Protein AF-A0A4Y7PMG8-F1 (afdb_monomer_lite)

InterPro domains:
  IPR006671 Cyclin, N-terminal [PF00134] (18-103)
  IPR013922 Cyclin PHO80-like [PTHR15615] (17-110)
  IPR036915 Cyclin-like superfamily [SSF4795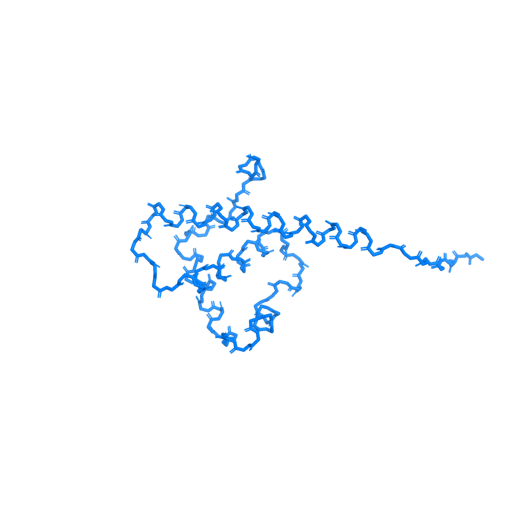4] (17-102)

Sequence (110 aa):
MPYPPTCSGPFFPYALHQTRLHTMSHLLAVALLKRLKTRFPDALSSGHRLFLSVFVIASKVLYPCDDRYSNENWALVGQGMFALMEINQMEREMCAYLEWLLNVPSEDLE

Organism: NCBI:txid50990

pLDDT: mean 72.46, std 13.28, range [32.44, 90.0]

Secondary structure (DSSP, 8-state):
----------HHHHHHHHHHHHHHHHHHHHHHHHHHHHH-TT--S-HHHHHHHHHHHHHHHH-TT-GGGSHHHHHHHTTTSS-HHHHHHHHHHHHHHTTT-----GGGG-

Foldseek 3Di:
DDDDDDDDDDPPVVVVVVVVLVLQLVLLLVVLVVVLCVQCVPPVPDPVLSSLLSSLLSNCQVCVPDCCSPLVVSCVVCVNVDDSVSSVVSNVVSCVSSVVVSDDDVVNSD

Radius of gyration: 16.92 Å; chains: 1; bounding box: 38×54×38 Å

Structure (mmCIF, N/CA/C/O backbone):
data_AF-A0A4Y7PMG8-F1
#
_entry.id   AF-A0A4Y7PMG8-F1
#
loop_
_atom_site.group_PDB
_atom_site.id
_atom_site.type_symbol
_atom_site.label_atom_id
_atom_site.label_alt_id
_atom_site.label_comp_id
_atom_site.label_asym_id
_atom_site.label_entity_id
_atom_site.label_seq_id
_atom_site.pdbx_PDB_ins_code
_atom_site.Cartn_x
_atom_site.Cartn_y
_atom_site.Cartn_z
_atom_site.occupancy
_atom_site.B_iso_or_equiv
_atom_site.auth_seq_id
_atom_site.auth_comp_id
_atom_site.auth_asym_id
_atom_site.auth_atom_id
_atom_site.pdbx_PDB_model_num
ATOM 1 N N . MET A 1 1 ? 16.703 38.380 -24.752 1.00 37.34 1 MET A N 1
ATOM 2 C CA . MET A 1 1 ? 15.648 38.142 -23.743 1.00 37.34 1 MET A CA 1
ATOM 3 C C . MET A 1 1 ? 15.646 36.657 -23.408 1.00 37.34 1 MET A C 1
ATOM 5 O O . MET A 1 1 ? 15.818 35.877 -24.337 1.00 37.34 1 MET A O 1
ATOM 9 N N . PRO A 1 2 ? 15.622 36.284 -22.121 1.00 54.31 2 PRO A N 1
ATOM 10 C CA . PRO A 1 2 ? 16.555 35.286 -21.604 1.00 54.31 2 PRO A CA 1
ATOM 11 C C . PRO A 1 2 ? 15.861 34.079 -20.969 1.00 54.31 2 PRO A C 1
ATOM 13 O O . PRO A 1 2 ? 14.938 34.268 -20.194 1.00 54.31 2 PRO A O 1
ATOM 16 N N . TYR A 1 3 ? 16.406 32.881 -21.182 1.00 32.44 3 TYR A N 1
ATOM 17 C CA . TYR A 1 3 ? 16.438 31.841 -20.149 1.00 32.44 3 TYR A CA 1
ATOM 18 C C . TYR A 1 3 ? 17.708 30.994 -20.325 1.00 32.44 3 TYR A C 1
ATOM 20 O O . TYR A 1 3 ? 17.748 30.118 -21.185 1.00 32.44 3 TYR A O 1
ATOM 28 N N . PRO A 1 4 ? 18.762 31.221 -19.530 1.00 69.62 4 PRO A N 1
ATOM 29 C CA . PRO A 1 4 ? 19.494 30.134 -18.899 1.00 69.62 4 PRO A CA 1
ATOM 30 C C . PRO A 1 4 ? 18.785 29.806 -17.560 1.00 69.62 4 PRO A C 1
ATOM 32 O O . PRO A 1 4 ? 18.115 30.676 -16.998 1.00 69.62 4 PRO A O 1
ATOM 35 N N . PRO A 1 5 ? 18.891 28.577 -17.026 1.00 53.09 5 PRO A N 1
ATOM 36 C CA . PRO A 1 5 ? 20.062 28.328 -16.197 1.00 53.09 5 PRO A CA 1
ATOM 37 C C . PRO A 1 5 ? 20.633 26.909 -16.310 1.00 53.09 5 PRO A C 1
ATOM 39 O O . PRO A 1 5 ? 19.964 25.892 -16.144 1.00 53.09 5 PRO A O 1
ATOM 42 N N . THR A 1 6 ? 21.949 26.882 -16.474 1.00 68.75 6 THR A N 1
ATOM 43 C CA . THR A 1 6 ? 22.847 25.974 -15.763 1.00 68.75 6 THR A CA 1
ATOM 44 C C . THR A 1 6 ? 22.456 25.889 -14.282 1.00 68.75 6 THR A C 1
ATOM 46 O O . THR A 1 6 ? 22.574 26.883 -13.570 1.00 68.75 6 THR A O 1
ATOM 49 N N . CYS A 1 7 ? 22.034 24.719 -13.805 1.00 48.78 7 CYS A N 1
ATOM 50 C CA . CYS A 1 7 ? 21.914 24.442 -12.373 1.00 48.78 7 CYS A CA 1
ATOM 51 C C . CYS A 1 7 ? 22.556 23.089 -12.061 1.00 48.78 7 CYS A C 1
ATOM 53 O O . CYS A 1 7 ? 21.936 22.030 -12.121 1.00 48.78 7 CYS A O 1
ATOM 55 N N . SER A 1 8 ? 23.843 23.136 -11.741 1.00 53.19 8 SER A N 1
ATOM 56 C CA . SER A 1 8 ? 24.534 22.096 -10.995 1.00 53.19 8 SER A CA 1
ATOM 57 C C . SER A 1 8 ? 23.984 22.045 -9.558 1.00 53.19 8 SER A C 1
ATOM 59 O O . SER A 1 8 ? 24.382 22.849 -8.719 1.00 53.19 8 SER A O 1
ATOM 61 N N . GLY A 1 9 ? 23.089 21.080 -9.298 1.00 50.16 9 GLY A N 1
ATOM 62 C CA . GLY A 1 9 ? 22.649 20.606 -7.973 1.00 50.16 9 GLY A CA 1
ATOM 63 C C . GLY A 1 9 ? 21.271 21.105 -7.489 1.00 50.16 9 GLY A C 1
ATOM 64 O O . GLY A 1 9 ? 20.881 22.209 -7.852 1.00 50.16 9 GLY A O 1
ATOM 65 N N . PRO A 1 10 ? 20.549 20.337 -6.632 1.00 47.94 10 PRO A N 1
ATOM 66 C CA . PRO A 1 10 ? 21.162 19.482 -5.618 1.00 47.94 10 PRO A CA 1
ATOM 67 C C . PRO A 1 10 ? 20.598 18.046 -5.590 1.00 47.94 10 PRO A C 1
ATOM 69 O O . PRO A 1 10 ? 19.402 17.786 -5.673 1.00 47.94 10 PRO A O 1
ATOM 72 N N . PHE A 1 11 ? 21.485 17.084 -5.370 1.00 49.53 11 PHE A N 1
ATOM 73 C CA . PHE A 1 11 ? 21.122 15.717 -4.986 1.00 49.53 11 PHE A CA 1
ATOM 74 C C . PHE A 1 11 ? 20.324 15.700 -3.656 1.00 49.53 11 PHE A C 1
ATOM 76 O O . PHE A 1 11 ? 19.554 14.784 -3.390 1.00 49.53 11 PHE A O 1
ATOM 83 N N . PHE A 1 12 ? 20.451 16.763 -2.847 1.00 50.78 12 PHE A N 1
ATOM 84 C CA . PHE A 1 12 ? 19.870 16.903 -1.510 1.00 50.78 12 PHE A CA 1
ATOM 85 C C . PHE A 1 12 ? 18.337 17.052 -1.437 1.00 50.78 12 PHE A C 1
ATOM 87 O O . PHE A 1 12 ? 17.753 16.283 -0.691 1.00 50.78 12 PHE A O 1
ATOM 94 N N . PRO A 1 13 ? 17.627 17.954 -2.144 1.00 54.03 13 PRO A N 1
ATOM 95 C CA . PRO A 1 13 ? 16.168 18.032 -2.083 1.00 54.03 13 PRO A CA 1
ATOM 96 C C . PRO A 1 13 ? 15.491 16.826 -2.729 1.00 54.03 13 PRO A C 1
ATOM 98 O O . PRO A 1 13 ? 14.440 16.430 -2.246 1.00 54.03 13 PRO A O 1
ATOM 101 N N . TYR A 1 14 ? 16.088 16.198 -3.749 1.00 51.41 14 TYR A N 1
ATOM 102 C CA . TYR A 1 14 ? 15.562 14.941 -4.287 1.00 51.41 14 TYR A CA 1
ATOM 103 C C . TYR A 1 14 ? 15.724 13.802 -3.273 1.00 51.41 14 TYR A C 1
ATOM 105 O O . TYR A 1 14 ? 14.755 13.111 -2.984 1.00 51.41 14 TYR A O 1
ATOM 113 N N . ALA A 1 15 ? 16.901 13.667 -2.650 1.00 45.44 15 ALA A N 1
ATOM 114 C CA . ALA A 1 15 ? 17.127 12.684 -1.593 1.00 45.44 15 ALA A CA 1
ATOM 115 C C . ALA A 1 15 ? 16.285 12.960 -0.334 1.00 45.44 15 ALA A C 1
ATOM 117 O O . ALA A 1 15 ? 15.787 12.022 0.272 1.00 45.44 15 ALA A O 1
ATOM 118 N N . LEU A 1 16 ? 16.079 14.224 0.050 1.00 54.50 16 LEU A N 1
ATOM 119 C CA . LEU A 1 16 ? 15.234 14.621 1.184 1.00 54.50 16 LEU A CA 1
ATOM 120 C C . LEU A 1 16 ? 13.748 14.422 0.891 1.00 54.50 16 LEU A C 1
ATOM 122 O O . LEU A 1 16 ? 13.000 14.000 1.768 1.00 54.50 16 LEU A O 1
ATOM 126 N N . HIS A 1 17 ? 13.314 14.696 -0.338 1.00 55.12 17 HIS A N 1
ATOM 127 C CA . HIS A 1 17 ? 11.975 14.346 -0.786 1.00 55.12 17 HIS A CA 1
ATOM 128 C C . HIS A 1 17 ? 11.817 12.826 -0.741 1.00 55.12 17 HIS A C 1
ATOM 130 O O . HIS A 1 17 ? 10.889 12.349 -0.110 1.00 55.12 17 HIS A O 1
ATOM 136 N N . GLN A 1 18 ? 12.774 12.059 -1.274 1.00 52.41 18 GLN A N 1
ATOM 137 C CA . GLN A 1 18 ? 12.774 10.593 -1.275 1.00 52.41 18 GLN A CA 1
ATOM 138 C C . GLN A 1 18 ? 12.830 9.974 0.131 1.00 52.41 18 GLN A C 1
ATOM 140 O O . GLN A 1 18 ? 12.196 8.947 0.363 1.00 52.41 18 GLN A O 1
ATOM 145 N N . THR A 1 19 ? 13.517 10.591 1.095 1.00 52.12 19 THR A N 1
ATOM 146 C CA . THR A 1 19 ? 13.531 10.116 2.487 1.00 52.12 19 THR A CA 1
ATOM 147 C C . THR A 1 19 ? 12.266 10.499 3.244 1.00 52.12 19 THR A C 1
ATOM 149 O O . THR A 1 19 ? 11.739 9.655 3.960 1.00 52.12 19 THR A O 1
ATOM 152 N N . ARG A 1 20 ? 11.712 11.707 3.055 1.00 58.44 20 ARG A N 1
ATOM 153 C CA . ARG A 1 20 ? 10.402 12.081 3.630 1.00 58.44 20 ARG A CA 1
ATOM 154 C C . ARG A 1 20 ? 9.265 11.249 3.041 1.00 58.44 20 ARG A C 1
ATOM 156 O O . ARG A 1 20 ? 8.405 10.798 3.790 1.00 58.44 20 ARG A O 1
ATOM 163 N N . LEU A 1 21 ? 9.317 10.996 1.734 1.00 59.59 21 LEU A N 1
ATOM 164 C CA . LEU A 1 21 ? 8.480 10.047 0.999 1.00 59.59 21 LEU A CA 1
ATOM 165 C C . LEU A 1 21 ? 8.508 8.672 1.667 1.00 59.59 21 LEU A C 1
ATOM 167 O O . LEU A 1 21 ? 7.462 8.117 1.994 1.00 59.59 21 LEU A O 1
ATOM 171 N N . HIS A 1 22 ? 9.714 8.152 1.909 1.00 65.12 22 HIS A N 1
ATOM 172 C CA . HIS A 1 22 ? 9.911 6.854 2.539 1.00 65.12 22 HIS A CA 1
ATOM 173 C C . HIS A 1 22 ? 9.335 6.857 3.960 1.00 65.12 22 HIS A C 1
ATOM 175 O O . HIS A 1 22 ? 8.499 6.015 4.262 1.00 65.12 22 HIS A O 1
ATOM 181 N N . THR A 1 23 ? 9.688 7.830 4.808 1.00 68.69 23 THR A N 1
ATOM 182 C CA . THR A 1 23 ? 9.203 7.912 6.198 1.00 68.69 23 THR A CA 1
ATOM 183 C C . THR A 1 23 ? 7.678 7.999 6.285 1.00 68.69 23 THR A C 1
ATOM 185 O O . THR A 1 23 ? 7.079 7.253 7.054 1.00 68.69 23 THR A O 1
ATOM 188 N N . MET A 1 24 ? 7.031 8.840 5.472 1.00 70.25 24 MET A N 1
ATOM 189 C CA . MET A 1 24 ? 5.564 8.952 5.450 1.00 70.25 24 MET A CA 1
ATOM 190 C C . MET A 1 24 ? 4.902 7.671 4.930 1.00 70.25 24 MET A C 1
ATOM 192 O O . MET A 1 24 ? 3.910 7.214 5.493 1.00 70.25 24 MET A O 1
ATOM 196 N N . SER A 1 25 ? 5.486 7.046 3.903 1.00 69.62 25 SER A N 1
ATOM 197 C CA . SER A 1 25 ? 5.017 5.761 3.382 1.00 69.62 25 SER A CA 1
ATOM 198 C C . SER A 1 25 ? 5.125 4.647 4.425 1.00 69.62 25 SER A C 1
ATOM 200 O O . SER A 1 25 ? 4.214 3.832 4.534 1.00 69.62 25 SER A O 1
ATOM 202 N N . HIS A 1 26 ? 6.197 4.624 5.228 1.00 78.06 26 HIS A N 1
ATOM 203 C CA . HIS A 1 26 ? 6.366 3.671 6.332 1.00 78.06 26 HIS A CA 1
ATOM 204 C C . HIS A 1 26 ? 5.344 3.894 7.444 1.00 78.06 26 HIS A C 1
ATOM 206 O O . HIS A 1 26 ? 4.739 2.931 7.907 1.00 78.06 26 HIS A O 1
ATOM 212 N N . LEU A 1 27 ? 5.116 5.141 7.859 1.00 78.38 27 LEU A N 1
ATOM 213 C CA . LEU A 1 27 ? 4.149 5.460 8.914 1.00 78.38 27 LEU A CA 1
ATOM 214 C C . LEU A 1 27 ? 2.717 5.109 8.491 1.00 78.38 27 LEU A C 1
ATOM 216 O O . LEU A 1 27 ? 2.003 4.433 9.233 1.00 78.38 27 LEU A O 1
ATOM 220 N N . LEU A 1 28 ? 2.329 5.474 7.265 1.00 80.25 28 LEU A N 1
ATOM 221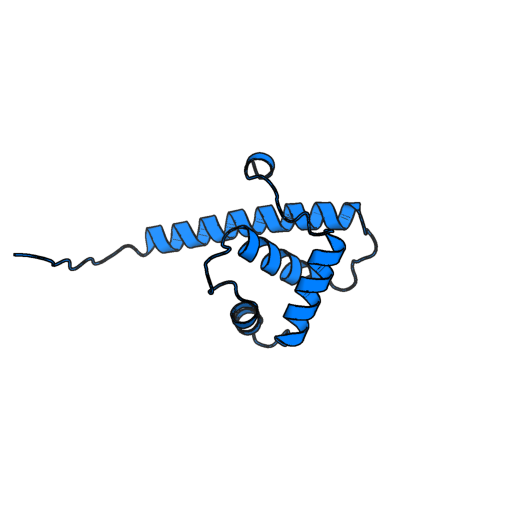 C CA . LEU A 1 28 ? 1.024 5.125 6.708 1.00 80.25 28 LEU A CA 1
ATOM 222 C C . LEU A 1 28 ? 0.868 3.611 6.558 1.00 80.25 28 LEU A C 1
ATOM 224 O O . LEU A 1 28 ? -0.167 3.056 6.925 1.00 80.25 28 LEU A O 1
ATOM 228 N N . ALA A 1 29 ? 1.915 2.924 6.098 1.00 81.81 29 ALA A N 1
ATOM 229 C CA . ALA A 1 29 ? 1.921 1.474 6.023 1.00 81.81 29 ALA A CA 1
ATOM 230 C C . ALA A 1 29 ? 1.705 0.831 7.403 1.00 81.81 29 ALA A C 1
ATOM 232 O O . ALA A 1 29 ? 0.844 -0.032 7.566 1.00 81.81 29 ALA A O 1
ATOM 233 N N . VAL A 1 30 ? 2.426 1.282 8.430 1.00 80.44 30 VAL A N 1
ATOM 234 C CA . VAL A 1 30 ? 2.266 0.775 9.801 1.00 80.44 30 VAL A CA 1
ATOM 235 C C . VAL A 1 30 ? 0.862 1.062 10.346 1.00 80.44 30 VAL A C 1
ATOM 237 O O . VAL A 1 30 ? 0.262 0.180 10.965 1.00 80.44 30 VAL A O 1
ATOM 240 N N . ALA A 1 31 ? 0.299 2.244 10.082 1.00 81.31 31 ALA A N 1
ATOM 241 C CA . ALA A 1 31 ? -1.060 2.600 10.491 1.00 81.31 31 ALA A CA 1
A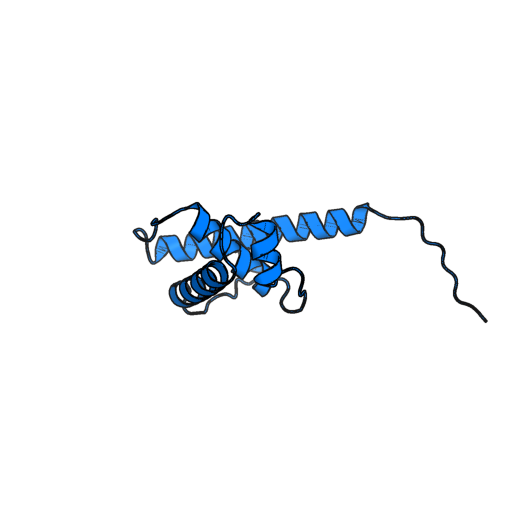TOM 242 C C . ALA A 1 31 ? -2.117 1.688 9.839 1.00 81.31 31 ALA A C 1
ATOM 244 O O . ALA A 1 31 ? -2.985 1.140 10.528 1.00 81.31 31 ALA A O 1
ATOM 245 N N . LEU A 1 32 ? -2.010 1.456 8.527 1.00 78.62 32 LEU A N 1
ATOM 246 C CA . LEU A 1 32 ? -2.885 0.544 7.784 1.00 78.62 32 LEU A CA 1
ATOM 247 C C . LEU A 1 32 ? -2.729 -0.908 8.256 1.00 78.62 32 LEU A C 1
ATOM 249 O O . LEU A 1 32 ? -3.723 -1.610 8.444 1.00 78.62 32 LEU A O 1
ATOM 253 N N . LEU A 1 33 ? -1.500 -1.349 8.533 1.00 78.94 33 LEU A N 1
ATOM 254 C CA . LEU A 1 33 ? -1.224 -2.684 9.063 1.00 78.94 33 LEU A CA 1
ATOM 255 C C . LEU A 1 33 ? -1.824 -2.875 10.465 1.00 78.94 33 LEU A C 1
ATOM 257 O O . LEU A 1 33 ? -2.372 -3.935 10.768 1.00 78.94 33 LEU A O 1
ATOM 261 N N . LYS A 1 34 ? -1.768 -1.848 11.323 1.00 79.31 34 LYS A N 1
ATOM 262 C CA . LYS A 1 34 ? -2.388 -1.866 12.657 1.00 79.31 34 LYS A CA 1
ATOM 263 C C . LYS A 1 34 ? -3.912 -1.980 12.561 1.00 79.31 34 LYS A C 1
ATOM 265 O O . LYS A 1 34 ? -4.505 -2.773 13.296 1.00 79.31 34 LYS A O 1
ATOM 270 N N . ARG A 1 35 ? -4.544 -1.249 11.632 1.00 79.00 35 ARG A N 1
ATOM 271 C CA . ARG A 1 35 ? -5.984 -1.378 11.334 1.00 79.00 35 ARG A CA 1
ATOM 272 C C . ARG A 1 35 ? -6.326 -2.792 10.862 1.00 79.00 35 ARG A C 1
ATOM 274 O O . ARG A 1 35 ? -7.242 -3.402 11.410 1.00 79.00 35 ARG A O 1
ATOM 281 N N . LEU A 1 36 ? -5.539 -3.343 9.936 1.00 77.62 36 LEU A N 1
ATOM 282 C CA . LEU A 1 36 ? -5.722 -4.709 9.443 1.00 77.62 36 LEU A CA 1
ATOM 283 C C . LEU A 1 36 ? -5.624 -5.739 10.576 1.00 77.62 36 LEU A C 1
ATOM 285 O O . LEU A 1 36 ? -6.523 -6.555 10.736 1.00 77.62 36 LEU A O 1
ATOM 289 N N . LYS A 1 37 ? -4.583 -5.661 11.412 1.00 75.81 37 LYS A N 1
ATOM 290 C CA . LYS A 1 37 ? -4.358 -6.598 12.526 1.00 75.81 37 LYS A CA 1
ATOM 291 C C . LYS A 1 37 ? -5.440 -6.522 13.607 1.00 75.81 37 LYS A C 1
ATOM 293 O O . LYS A 1 37 ? -5.691 -7.509 14.289 1.00 75.81 37 LYS A O 1
ATOM 298 N N . THR A 1 38 ? -6.088 -5.366 13.751 1.00 76.31 38 THR A N 1
ATOM 299 C CA . THR A 1 38 ? -7.226 -5.183 14.666 1.00 76.31 38 THR A CA 1
ATOM 300 C C . THR A 1 38 ? -8.491 -5.865 14.135 1.00 76.31 38 THR A C 1
ATOM 302 O O . THR A 1 38 ? -9.306 -6.340 14.919 1.00 76.31 38 THR A O 1
ATOM 305 N N . ARG A 1 39 ? -8.663 -5.924 12.809 1.00 73.12 39 ARG A N 1
ATOM 306 C CA . ARG A 1 39 ? -9.846 -6.499 12.148 1.00 73.12 39 ARG A CA 1
ATOM 307 C C . ARG A 1 39 ? -9.702 -7.987 11.830 1.00 73.12 39 ARG A C 1
ATOM 309 O O . ARG A 1 39 ? -10.657 -8.734 11.997 1.00 73.12 39 ARG A O 1
ATOM 316 N N . PHE A 1 40 ? -8.518 -8.408 11.399 1.00 70.56 40 PHE A N 1
ATOM 317 C CA . PHE A 1 40 ? -8.230 -9.763 10.938 1.00 70.56 40 PHE A CA 1
ATOM 318 C C . PHE A 1 40 ? -6.902 -10.264 11.530 1.00 70.56 40 PHE A C 1
ATOM 320 O O . PHE A 1 40 ? -5.875 -10.255 10.845 1.00 70.56 40 PHE A O 1
ATOM 327 N N . PRO A 1 41 ? -6.889 -10.705 12.802 1.00 64.81 41 PRO A N 1
ATOM 328 C CA . PRO A 1 41 ? -5.675 -11.205 13.453 1.00 64.81 41 PRO A CA 1
ATOM 329 C C . PRO A 1 41 ? -5.101 -12.467 12.782 1.00 64.81 41 PRO A C 1
ATOM 331 O O . PRO A 1 41 ? -3.890 -12.672 12.835 1.00 64.81 41 PRO A O 1
ATOM 334 N N . ASP A 1 42 ? -5.939 -13.256 12.098 1.00 62.31 42 ASP A N 1
ATOM 335 C CA . ASP A 1 42 ? -5.557 -14.509 11.427 1.00 62.31 42 ASP A CA 1
ATOM 336 C C . ASP A 1 42 ? -5.095 -14.341 9.969 1.00 62.31 42 ASP A C 1
ATOM 338 O O . ASP A 1 42 ? -4.595 -15.290 9.368 1.00 62.31 42 ASP A O 1
ATOM 342 N N . ALA A 1 43 ? -5.193 -13.143 9.377 1.00 62.44 43 ALA A N 1
ATOM 343 C CA . ALA A 1 43 ? -4.850 -12.905 7.965 1.00 62.44 43 ALA A CA 1
ATOM 344 C C . ALA A 1 43 ? -3.332 -12.936 7.660 1.00 62.44 43 ALA A C 1
ATOM 346 O O . ALA A 1 43 ? -2.892 -12.475 6.611 1.00 62.44 43 ALA A O 1
ATOM 347 N N . LEU A 1 44 ? -2.516 -13.523 8.539 1.00 64.06 44 LEU A N 1
ATOM 348 C CA . LEU A 1 44 ? -1.048 -13.615 8.503 1.00 64.06 44 LEU A CA 1
ATOM 349 C C . LEU A 1 44 ? -0.481 -14.515 7.380 1.00 64.06 44 LEU A C 1
ATOM 351 O O . LEU A 1 44 ? 0.646 -14.996 7.479 1.00 64.06 44 LEU A O 1
ATOM 355 N N . SER A 1 45 ? -1.225 -14.759 6.299 1.00 60.50 45 SER A N 1
ATOM 356 C CA . SER A 1 45 ? -0.908 -15.815 5.328 1.00 60.50 45 SER A CA 1
ATOM 357 C C . SER A 1 45 ? 0.345 -15.563 4.466 1.00 60.50 45 SER A C 1
ATOM 359 O O . SER A 1 45 ? 0.785 -16.481 3.784 1.00 60.50 45 SER A O 1
ATOM 361 N N . SER A 1 46 ? 0.969 -14.379 4.489 1.00 67.12 46 SER A N 1
ATOM 362 C CA . SER A 1 46 ? 2.425 -14.221 4.275 1.00 67.12 46 SER A CA 1
ATOM 363 C C . SER A 1 46 ? 2.846 -12.773 4.541 1.00 67.12 46 SER A C 1
ATOM 365 O O . SER A 1 46 ? 2.406 -11.846 3.860 1.00 67.12 46 SER A O 1
ATOM 367 N N . GLY A 1 47 ? 3.711 -12.561 5.537 1.00 68.81 47 GLY A N 1
ATOM 368 C CA . GLY A 1 47 ? 4.107 -11.217 5.984 1.00 68.81 47 GLY A CA 1
ATOM 369 C C . GLY A 1 47 ? 4.659 -10.323 4.867 1.00 68.81 47 GLY A C 1
ATOM 370 O O . GLY A 1 47 ? 4.354 -9.137 4.839 1.00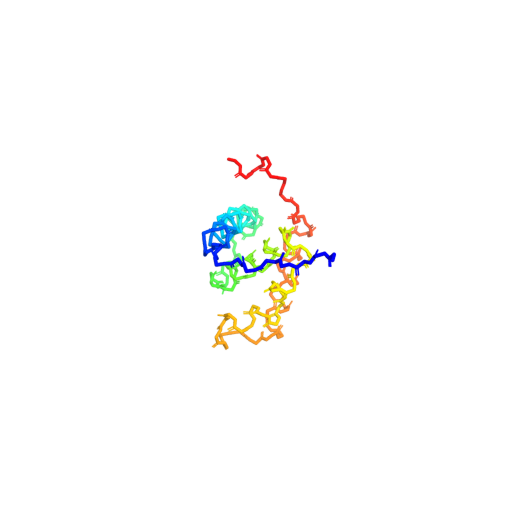 68.81 47 GLY A O 1
ATOM 371 N N . HIS A 1 48 ? 5.393 -10.889 3.903 1.00 75.88 48 HIS A N 1
ATOM 372 C CA . HIS A 1 48 ? 5.948 -10.133 2.776 1.00 75.88 48 HIS A CA 1
ATOM 373 C C . HIS A 1 48 ? 4.889 -9.634 1.792 1.00 75.88 48 HIS A C 1
ATOM 375 O O . HIS A 1 48 ? 4.995 -8.499 1.333 1.00 75.88 48 HIS A O 1
ATOM 381 N N . ARG A 1 49 ? 3.863 -10.445 1.491 1.00 80.94 49 ARG A N 1
ATOM 382 C CA . ARG A 1 49 ? 2.776 -10.019 0.601 1.00 80.94 49 ARG A CA 1
ATOM 383 C C . ARG A 1 49 ? 2.003 -8.889 1.249 1.00 80.94 49 ARG A C 1
ATOM 385 O O . ARG A 1 49 ? 1.895 -7.832 0.655 1.00 80.94 49 ARG A O 1
ATOM 392 N N . LEU A 1 50 ? 1.585 -9.070 2.500 1.00 79.19 50 LEU A N 1
ATOM 393 C CA . LEU A 1 50 ? 0.900 -8.025 3.261 1.00 79.19 50 LEU A CA 1
ATOM 394 C C . LEU A 1 50 ? 1.712 -6.735 3.345 1.00 79.19 50 LEU A C 1
ATOM 396 O O . LEU A 1 50 ? 1.172 -5.658 3.113 1.00 79.19 50 LEU A O 1
ATOM 400 N N . PHE A 1 51 ? 3.005 -6.842 3.653 1.00 79.50 51 PHE A N 1
ATOM 401 C CA . PHE A 1 51 ? 3.876 -5.678 3.745 1.00 79.50 51 PHE A CA 1
ATOM 402 C C . PHE A 1 51 ? 3.950 -4.931 2.412 1.00 79.50 51 PHE A C 1
ATOM 404 O O . PHE A 1 51 ? 3.785 -3.714 2.391 1.00 79.50 51 PHE A O 1
ATOM 411 N N . LEU A 1 52 ? 4.118 -5.655 1.300 1.00 82.25 52 LEU A N 1
ATOM 412 C CA . LEU A 1 52 ? 4.132 -5.062 -0.033 1.00 82.25 52 LEU A CA 1
ATOM 413 C C . LEU A 1 52 ? 2.777 -4.439 -0.394 1.00 82.25 52 LEU A C 1
ATOM 415 O O . LEU A 1 52 ? 2.750 -3.287 -0.814 1.00 82.25 52 LEU A O 1
ATOM 419 N N . SER A 1 53 ? 1.658 -5.143 -0.187 1.00 84.06 53 SER A N 1
ATOM 420 C CA . SER A 1 53 ? 0.309 -4.637 -0.488 1.00 84.06 53 SER A CA 1
ATOM 421 C C . SER A 1 53 ? 0.024 -3.328 0.238 1.00 84.06 53 SER A C 1
ATOM 423 O O . SER A 1 53 ? -0.473 -2.369 -0.346 1.00 84.06 53 SER A O 1
ATOM 425 N N . VAL A 1 54 ? 0.367 -3.278 1.524 1.00 85.06 54 VAL A N 1
ATOM 426 C CA . VAL A 1 54 ? 0.184 -2.097 2.365 1.00 85.06 54 VAL A CA 1
ATOM 427 C C . VAL A 1 54 ? 1.048 -0.933 1.869 1.00 85.06 54 VAL A C 1
ATOM 42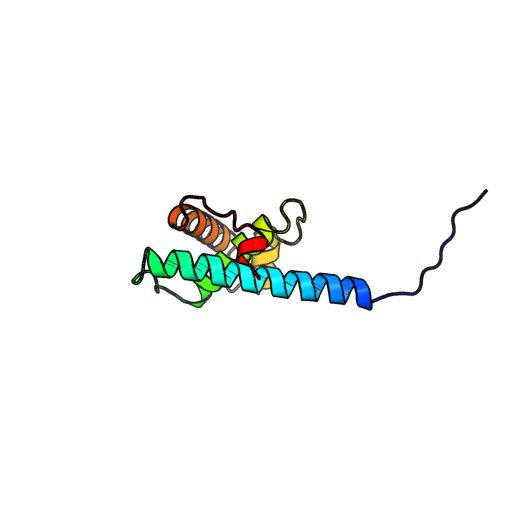9 O O . VAL A 1 54 ? 0.583 0.205 1.851 1.00 85.06 54 VAL A O 1
ATOM 432 N N . PHE A 1 55 ? 2.274 -1.207 1.414 1.00 81.50 55 PHE A N 1
ATOM 433 C CA . PHE A 1 55 ? 3.170 -0.193 0.855 1.00 81.50 55 PHE A CA 1
ATOM 434 C C . PHE A 1 55 ? 2.686 0.361 -0.489 1.00 81.50 55 PHE A C 1
ATOM 436 O O . PHE A 1 55 ? 2.731 1.571 -0.713 1.00 81.50 55 PHE A O 1
ATOM 443 N N . VAL A 1 56 ? 2.176 -0.513 -1.362 1.00 85.06 56 VAL A N 1
ATOM 444 C CA . VAL A 1 56 ? 1.563 -0.132 -2.642 1.00 85.06 56 VAL A CA 1
ATOM 445 C C . VAL A 1 56 ? 0.410 0.839 -2.386 1.00 85.06 56 VAL A C 1
ATOM 447 O O . VAL A 1 56 ? 0.405 1.939 -2.934 1.00 85.06 56 VAL A O 1
ATOM 450 N N . ILE A 1 57 ? -0.505 0.490 -1.478 1.00 85.75 57 ILE A N 1
ATOM 451 C CA . ILE A 1 57 ? -1.632 1.350 -1.098 1.00 85.75 57 ILE A CA 1
ATOM 452 C C . ILE A 1 57 ? -1.154 2.673 -0.493 1.00 85.75 57 ILE A C 1
ATOM 454 O O . ILE A 1 57 ? -1.581 3.736 -0.940 1.00 85.75 57 ILE A O 1
ATOM 458 N N . ALA A 1 58 ? -0.240 2.631 0.479 1.00 84.44 58 ALA A N 1
ATOM 459 C CA . ALA A 1 58 ? 0.269 3.828 1.143 1.00 84.44 58 ALA A CA 1
ATOM 460 C C . ALA A 1 58 ? 0.906 4.816 0.150 1.00 84.44 58 ALA A C 1
ATOM 462 O O . ALA A 1 58 ? 0.632 6.016 0.197 1.00 84.44 58 ALA A O 1
ATOM 463 N N . SER A 1 59 ? 1.706 4.312 -0.792 1.00 81.06 59 SER A N 1
ATOM 464 C CA . SER A 1 59 ? 2.359 5.145 -1.805 1.00 81.06 59 SER A CA 1
ATOM 465 C C . SER A 1 59 ? 1.367 5.825 -2.753 1.00 81.06 59 SER A C 1
ATOM 467 O O . SER A 1 59 ? 1.524 7.007 -3.053 1.00 81.06 59 SER A O 1
ATOM 469 N N . LYS A 1 60 ? 0.298 5.126 -3.149 1.00 81.75 60 LYS A N 1
ATOM 470 C CA . LYS A 1 60 ? -0.762 5.681 -4.003 1.00 81.75 60 LYS A CA 1
ATOM 471 C C . LYS A 1 60 ? -1.655 6.686 -3.282 1.00 81.75 60 LYS A C 1
ATOM 473 O O . LYS A 1 60 ? -2.094 7.651 -3.896 1.00 81.75 60 LYS A O 1
ATOM 478 N N . VAL A 1 61 ? -1.914 6.482 -1.989 1.00 82.50 61 VAL A N 1
ATOM 479 C CA . VAL A 1 61 ? -2.689 7.425 -1.163 1.00 82.50 61 VAL A CA 1
ATOM 480 C C . VAL A 1 61 ? -1.925 8.735 -0.970 1.00 82.50 61 VAL A C 1
ATOM 482 O O . VAL A 1 61 ? -2.518 9.806 -1.059 1.00 82.50 61 VAL A O 1
ATOM 485 N N . LEU A 1 62 ? -0.612 8.662 -0.736 1.00 77.12 62 LEU A N 1
ATOM 486 C CA . LEU A 1 62 ? 0.221 9.850 -0.538 1.00 77.12 62 LEU A CA 1
ATOM 487 C C . LEU A 1 62 ? 0.553 10.574 -1.852 1.00 77.12 62 LEU A C 1
ATOM 489 O O . LEU A 1 62 ? 0.658 11.799 -1.854 1.00 77.12 62 LEU A O 1
ATOM 493 N N . TYR A 1 63 ? 0.701 9.839 -2.961 1.00 77.12 63 TYR A N 1
ATOM 494 C CA . TYR A 1 63 ? 1.098 10.389 -4.265 1.00 77.12 63 TYR A CA 1
ATOM 495 C C . TYR A 1 63 ? 0.170 9.917 -5.389 1.00 77.12 63 TYR A C 1
ATOM 497 O O . TYR A 1 63 ? 0.606 9.221 -6.306 1.00 77.12 63 TYR A O 1
ATOM 505 N N . PRO A 1 64 ? -1.111 10.328 -5.376 1.00 73.06 64 PRO A N 1
ATOM 506 C CA . PRO A 1 64 ? -2.111 9.848 -6.333 1.00 73.06 64 PRO A CA 1
ATOM 507 C C . PRO A 1 64 ? -1.848 10.269 -7.790 1.00 73.06 64 PRO A C 1
ATOM 509 O O . PRO A 1 64 ? -2.496 9.753 -8.693 1.00 73.06 64 PRO A O 1
ATOM 512 N N . CYS A 1 65 ? -0.921 11.205 -8.026 1.00 72.06 65 CYS A N 1
ATOM 513 C CA . CYS A 1 65 ? -0.569 11.734 -9.349 1.00 72.06 65 CYS A CA 1
ATOM 514 C C . CYS A 1 65 ? 0.860 11.350 -9.796 1.00 72.06 65 CYS A C 1
ATOM 516 O O . CYS A 1 65 ? 1.340 11.855 -10.807 1.00 72.06 65 CYS A O 1
ATOM 518 N N . ASP A 1 66 ? 1.580 10.512 -9.036 1.00 78.00 66 ASP A N 1
ATOM 519 C CA . ASP A 1 66 ? 2.933 10.075 -9.405 1.00 78.00 66 ASP A CA 1
ATOM 520 C C . ASP A 1 66 ? 2.910 8.636 -9.936 1.00 78.00 66 ASP A C 1
ATOM 522 O O . ASP A 1 66 ? 2.839 7.660 -9.184 1.00 78.00 66 ASP A O 1
ATOM 526 N N . ASP A 1 67 ? 3.019 8.505 -11.259 1.00 76.19 67 ASP A N 1
ATOM 527 C CA . ASP A 1 67 ? 3.011 7.220 -11.969 1.00 76.19 67 ASP A CA 1
ATOM 528 C C . ASP A 1 67 ? 4.191 6.305 -11.585 1.00 76.19 67 ASP A C 1
ATOM 530 O O . ASP A 1 67 ? 4.168 5.097 -11.857 1.00 76.19 67 ASP A O 1
ATOM 534 N N . ARG A 1 68 ? 5.204 6.836 -10.880 1.00 76.44 68 ARG A N 1
ATOM 535 C CA . ARG A 1 68 ? 6.280 6.040 -10.264 1.00 76.44 68 ARG A CA 1
ATOM 536 C C . ARG A 1 68 ? 5.771 5.033 -9.236 1.00 76.44 68 ARG A C 1
ATOM 538 O O . ARG A 1 68 ? 6.483 4.081 -8.940 1.00 76.44 68 ARG A O 1
ATOM 545 N N . TYR A 1 69 ? 4.570 5.207 -8.695 1.00 78.88 69 TYR A N 1
ATOM 546 C CA . TYR A 1 69 ? 3.978 4.275 -7.728 1.00 78.88 69 TYR A CA 1
ATOM 547 C C . TYR A 1 69 ? 2.878 3.400 -8.343 1.00 78.88 69 TYR A C 1
ATOM 549 O O . TYR A 1 69 ? 2.069 2.794 -7.636 1.00 78.88 69 TYR A O 1
ATOM 557 N N . SER A 1 70 ? 2.854 3.305 -9.675 1.00 82.75 70 SER A N 1
ATOM 558 C CA . SER A 1 70 ? 2.014 2.358 -10.405 1.00 82.75 70 SER A CA 1
ATOM 559 C C . SER A 1 70 ? 2.362 0.902 -10.068 1.00 82.75 70 SER A C 1
ATOM 561 O O . SER A 1 70 ? 3.485 0.572 -9.679 1.00 82.75 70 SER A O 1
ATOM 563 N N . ASN A 1 71 ? 1.397 -0.004 -10.254 1.00 85.00 71 ASN A N 1
ATOM 564 C CA . ASN A 1 71 ? 1.610 -1.436 -10.005 1.00 85.00 71 ASN A CA 1
ATOM 565 C C . ASN A 1 71 ? 2.686 -2.035 -10.916 1.00 85.00 71 ASN A C 1
ATOM 567 O O . ASN A 1 71 ? 3.372 -2.972 -10.518 1.00 85.00 71 ASN A O 1
ATOM 571 N N . GLU A 1 72 ? 2.856 -1.476 -12.115 1.00 85.31 72 GLU A N 1
ATOM 572 C CA . GLU A 1 72 ? 3.925 -1.851 -13.036 1.00 85.31 72 GLU A CA 1
ATOM 573 C C . GLU A 1 72 ? 5.300 -1.535 -12.444 1.00 85.31 72 GLU A C 1
ATOM 575 O O . GLU A 1 72 ? 6.167 -2.408 -12.398 1.00 85.31 72 GLU A O 1
ATOM 580 N N . ASN A 1 73 ? 5.480 -0.333 -11.887 1.00 84.75 73 ASN A N 1
ATOM 581 C CA . ASN A 1 73 ? 6.745 0.029 -11.258 1.00 84.75 73 ASN A CA 1
ATOM 582 C C . ASN A 1 73 ? 6.999 -0.779 -9.971 1.00 84.75 73 ASN A C 1
ATOM 584 O O . ASN A 1 73 ? 8.129 -1.188 -9.709 1.00 84.75 73 ASN A O 1
ATOM 588 N N . TRP A 1 74 ? 5.952 -1.104 -9.207 1.00 83.56 74 TRP A N 1
ATOM 589 C CA . TRP A 1 74 ? 6.058 -2.011 -8.059 1.00 83.56 74 TRP A CA 1
ATOM 590 C C . TRP A 1 74 ? 6.436 -3.449 -8.453 1.00 83.56 74 TRP A C 1
ATOM 592 O O . TRP A 1 74 ? 7.199 -4.090 -7.728 1.00 83.56 74 TRP A O 1
ATOM 602 N N . ALA A 1 75 ? 5.983 -3.944 -9.611 1.00 83.88 75 ALA A N 1
ATOM 603 C CA . ALA A 1 75 ? 6.405 -5.242 -10.150 1.00 83.88 75 ALA A CA 1
ATOM 604 C C . ALA A 1 75 ? 7.900 -5.262 -10.503 1.00 83.88 75 ALA A C 1
ATOM 606 O O . ALA A 1 75 ? 8.592 -6.244 -10.220 1.00 83.88 75 ALA A O 1
ATOM 607 N N . LEU A 1 76 ? 8.418 -4.156 -11.051 1.00 82.62 76 LEU A N 1
ATOM 608 C CA . LEU A 1 76 ? 9.848 -3.983 -11.326 1.00 82.62 76 LEU A CA 1
ATOM 609 C C . LEU A 1 76 ? 10.675 -3.918 -10.032 1.00 82.62 76 LEU A C 1
ATOM 611 O O . LEU A 1 76 ? 11.696 -4.597 -9.920 1.00 82.62 76 LEU A O 1
ATOM 615 N N . VAL A 1 77 ? 10.216 -3.155 -9.030 1.00 79.62 77 VAL A N 1
ATOM 616 C CA . VAL A 1 77 ? 10.860 -3.057 -7.703 1.00 79.62 77 VAL A CA 1
ATOM 617 C C . VAL A 1 77 ? 10.886 -4.411 -6.992 1.00 79.62 77 VAL A C 1
ATOM 619 O O . VAL A 1 77 ? 11.862 -4.737 -6.320 1.00 79.62 77 VAL A O 1
ATOM 622 N N . GLY A 1 78 ? 9.850 -5.227 -7.187 1.00 73.12 78 GLY A N 1
ATOM 623 C CA . GLY A 1 78 ? 9.778 -6.592 -6.677 1.00 73.12 78 GLY A CA 1
ATOM 624 C C . GLY A 1 78 ? 10.796 -7.559 -7.292 1.00 73.12 78 GLY A C 1
ATOM 625 O O . GLY A 1 78 ? 10.822 -8.710 -6.871 1.00 73.12 78 GLY A O 1
ATOM 626 N N . GLN A 1 79 ? 11.617 -7.143 -8.269 1.00 78.25 79 GLN A N 1
ATOM 627 C CA . GLN A 1 79 ? 12.624 -7.978 -8.947 1.00 78.25 79 GLN A CA 1
ATOM 628 C C . GLN A 1 79 ? 12.063 -9.317 -9.467 1.00 78.25 79 GLN A C 1
ATOM 630 O O . GLN A 1 79 ? 12.746 -10.338 -9.462 1.00 78.25 79 GLN A O 1
ATOM 635 N N . GLY A 1 80 ? 10.794 -9.331 -9.888 1.00 73.38 80 GLY A N 1
ATOM 636 C CA . GLY A 1 80 ? 10.116 -10.548 -10.344 1.00 73.38 80 GLY A CA 1
ATOM 637 C C . GLY A 1 80 ? 9.665 -11.502 -9.231 1.00 73.38 80 GLY A C 1
ATOM 638 O O . GLY A 1 80 ? 9.204 -12.595 -9.543 1.00 73.38 80 GLY A O 1
ATOM 639 N N . MET A 1 81 ? 9.741 -11.109 -7.951 1.00 80.88 81 MET A N 1
ATOM 640 C CA . MET A 1 81 ? 9.159 -11.881 -6.838 1.00 80.88 81 MET A CA 1
ATOM 641 C C . MET A 1 81 ? 7.632 -11.987 -6.923 1.00 80.88 81 MET A C 1
ATOM 643 O O . MET A 1 81 ? 7.064 -12.936 -6.390 1.00 80.88 81 MET A O 1
ATOM 647 N N . PHE A 1 82 ? 6.981 -11.022 -7.578 1.00 82.12 82 PHE A N 1
ATOM 648 C CA . PHE A 1 82 ? 5.543 -11.009 -7.821 1.00 82.12 82 PHE A CA 1
ATOM 649 C C . PHE A 1 82 ? 5.264 -10.580 -9.257 1.00 82.12 82 PHE A C 1
ATOM 651 O O . PHE A 1 82 ? 5.828 -9.594 -9.740 1.00 82.12 82 PHE A O 1
ATOM 658 N N . ALA A 1 83 ? 4.373 -11.298 -9.933 1.00 87.25 83 ALA A N 1
ATOM 659 C CA . ALA A 1 83 ? 3.864 -10.870 -11.227 1.00 87.25 83 ALA A CA 1
ATOM 660 C C . ALA A 1 83 ? 2.962 -9.635 -11.067 1.00 87.25 83 ALA A C 1
ATOM 662 O O . ALA A 1 83 ? 2.293 -9.462 -10.048 1.00 87.25 83 ALA A O 1
ATOM 663 N N . LEU A 1 84 ? 2.853 -8.805 -12.110 1.00 87.44 84 LEU A N 1
ATOM 664 C CA . LEU A 1 84 ? 1.947 -7.646 -12.116 1.00 87.44 84 LEU A CA 1
ATOM 665 C C . LEU A 1 84 ? 0.504 -8.033 -11.746 1.00 87.44 84 LEU A C 1
ATOM 667 O O . LEU A 1 84 ? -0.172 -7.321 -11.007 1.00 87.44 84 LEU A O 1
ATOM 671 N N . MET A 1 85 ? 0.039 -9.186 -12.234 1.00 88.44 85 MET A N 1
ATOM 672 C CA . MET A 1 85 ? -1.2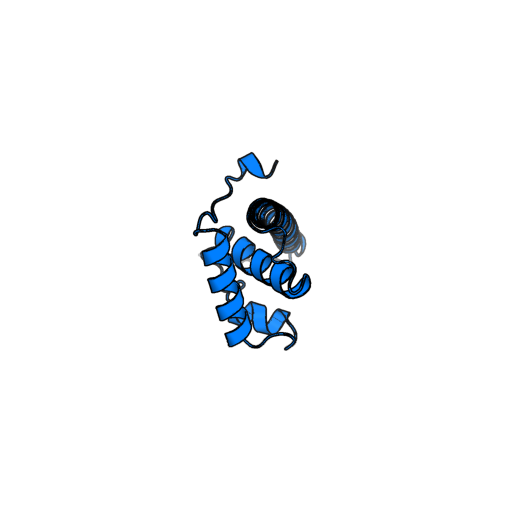85 -9.712 -11.905 1.00 88.44 85 MET A CA 1
ATOM 673 C C . MET A 1 85 ? -1.427 -10.029 -10.411 1.00 88.44 85 MET A C 1
ATOM 675 O O . MET A 1 85 ? -2.473 -9.739 -9.835 1.00 88.44 85 MET A O 1
ATOM 679 N N . GLU A 1 86 ? -0.383 -10.568 -9.776 1.00 87.62 86 GLU A N 1
ATOM 680 C CA . GLU A 1 86 ? -0.381 -10.828 -8.335 1.00 87.62 86 GLU A CA 1
ATOM 681 C C . GLU A 1 86 ? -0.415 -9.521 -7.543 1.00 87.62 86 GLU A C 1
ATOM 683 O O . GLU A 1 86 ? -1.213 -9.407 -6.622 1.00 87.62 86 GLU A O 1
ATOM 688 N N . ILE A 1 87 ? 0.359 -8.505 -7.938 1.00 86.31 87 ILE A N 1
ATOM 689 C CA . ILE A 1 87 ? 0.340 -7.186 -7.280 1.00 86.31 87 ILE A CA 1
ATOM 690 C C . ILE A 1 87 ? -1.036 -6.528 -7.408 1.00 86.31 87 ILE A C 1
ATOM 692 O O . ILE A 1 87 ? -1.568 -6.014 -6.427 1.00 86.31 87 ILE A O 1
ATOM 696 N N . ASN A 1 88 ? -1.650 -6.592 -8.591 1.00 90.00 88 ASN A N 1
ATOM 697 C CA . ASN A 1 88 ? -3.005 -6.083 -8.806 1.00 90.00 88 ASN A CA 1
ATOM 698 C C . ASN A 1 88 ? -4.032 -6.797 -7.914 1.00 90.00 88 ASN A C 1
ATOM 700 O O . ASN A 1 88 ? -4.931 -6.157 -7.368 1.00 90.00 88 ASN A O 1
ATOM 704 N N . GLN A 1 89 ? -3.914 -8.119 -7.776 1.00 89.19 89 GLN A N 1
ATOM 705 C CA . GLN A 1 89 ? -4.796 -8.911 -6.923 1.00 89.19 89 GLN A CA 1
ATOM 706 C C . GLN A 1 89 ? -4.592 -8.555 -5.446 1.00 89.19 89 GLN A C 1
ATOM 708 O O . GLN A 1 89 ? -5.555 -8.267 -4.739 1.00 89.19 89 GLN A O 1
ATOM 713 N N . MET A 1 90 ? -3.334 -8.489 -5.011 1.00 89.25 90 MET A N 1
ATOM 714 C CA . MET A 1 90 ? -2.932 -8.114 -3.658 1.00 89.25 90 MET A CA 1
ATOM 715 C C . MET A 1 90 ? -3.424 -6.717 -3.265 1.00 89.25 90 MET A C 1
ATOM 717 O O . MET A 1 90 ? -3.894 -6.526 -2.145 1.00 89.25 90 MET A O 1
ATOM 721 N N . GLU A 1 91 ? -3.351 -5.746 -4.179 1.00 86.56 91 GLU A N 1
ATOM 722 C CA . GLU A 1 91 ? -3.880 -4.399 -3.964 1.00 86.56 91 GLU A CA 1
ATOM 723 C C . GLU A 1 91 ? -5.398 -4.424 -3.750 1.00 86.56 91 GLU A C 1
ATOM 725 O O . GLU A 1 91 ? -5.900 -3.855 -2.782 1.00 86.56 91 GLU A O 1
ATOM 730 N N . ARG A 1 92 ? -6.136 -5.115 -4.628 1.00 86.81 92 ARG A N 1
ATOM 731 C CA . ARG A 1 92 ? -7.602 -5.203 -4.548 1.00 86.81 92 ARG A CA 1
ATOM 732 C C . ARG A 1 92 ? -8.066 -5.880 -3.268 1.00 86.81 92 ARG A C 1
ATOM 734 O O . ARG A 1 92 ? -8.997 -5.394 -2.629 1.00 86.81 92 ARG A O 1
ATOM 741 N N . GLU A 1 93 ? -7.416 -6.975 -2.891 1.00 87.56 93 GLU A N 1
ATOM 742 C CA . GLU A 1 93 ? -7.687 -7.672 -1.635 1.00 87.56 93 GLU A CA 1
ATOM 743 C C . GLU A 1 93 ? -7.415 -6.763 -0.438 1.00 87.56 93 GLU A C 1
ATOM 745 O O . GLU A 1 93 ? -8.254 -6.661 0.451 1.00 87.56 93 GLU A O 1
ATOM 750 N N . MET A 1 94 ? -6.298 -6.029 -0.441 1.00 84.31 94 MET A N 1
ATOM 751 C CA . MET A 1 94 ? -5.974 -5.087 0.630 1.00 84.31 94 MET A CA 1
ATOM 752 C C . MET A 1 94 ? -6.994 -3.944 0.730 1.00 84.31 94 MET A C 1
ATOM 754 O O . MET A 1 94 ? -7.428 -3.612 1.833 1.00 84.31 94 MET A O 1
ATOM 758 N N . CYS A 1 95 ? -7.434 -3.377 -0.398 1.00 85.00 95 CYS A N 1
ATOM 759 C CA . CYS A 1 95 ? -8.518 -2.390 -0.427 1.00 85.00 95 CYS A CA 1
ATOM 760 C C . CYS A 1 95 ? -9.822 -2.953 0.143 1.00 85.00 95 CYS A C 1
ATOM 762 O O . CYS A 1 95 ? -10.500 -2.265 0.905 1.00 85.00 95 CYS A O 1
ATOM 764 N N . ALA A 1 96 ? -10.161 -4.197 -0.204 1.00 84.75 96 ALA A N 1
ATOM 765 C CA . ALA A 1 96 ? -11.344 -4.871 0.315 1.00 84.75 96 ALA A CA 1
ATOM 766 C C . ALA A 1 96 ? -11.240 -5.111 1.830 1.00 84.75 96 ALA A C 1
ATOM 768 O O . ALA A 1 96 ? -12.189 -4.817 2.552 1.00 84.75 96 ALA A O 1
ATOM 769 N N . TYR A 1 97 ? -10.081 -5.559 2.329 1.00 81.62 97 TYR A N 1
ATOM 770 C CA . TYR A 1 97 ? -9.844 -5.749 3.765 1.00 81.62 97 TYR A CA 1
ATOM 771 C C . TYR A 1 97 ? -9.892 -4.444 4.564 1.00 81.62 97 TYR A C 1
ATOM 773 O O . TYR A 1 97 ? -10.283 -4.452 5.730 1.00 81.62 97 TYR A O 1
ATOM 781 N N . LEU A 1 98 ? -9.481 -3.331 3.954 1.00 79.56 98 LEU A N 1
ATOM 782 C CA . LEU A 1 98 ? -9.538 -2.000 4.557 1.00 79.56 98 LEU A CA 1
ATOM 783 C C . LEU A 1 98 ? -10.881 -1.293 4.324 1.00 79.56 98 LEU A C 1
ATOM 785 O O . LEU A 1 98 ? -11.017 -0.140 4.727 1.00 79.56 98 LEU A O 1
ATOM 789 N N . GLU A 1 99 ? -11.849 -1.940 3.667 1.00 83.19 99 GLU A N 1
ATOM 790 C CA . GLU A 1 99 ? -13.150 -1.357 3.302 1.00 83.19 99 GLU A CA 1
ATOM 791 C C . GLU A 1 99 ? -13.021 -0.008 2.566 1.00 83.19 99 GLU A C 1
ATOM 793 O O . GLU A 1 99 ? -13.853 0.882 2.718 1.00 83.19 99 GLU A O 1
ATOM 798 N N . TRP A 1 100 ? -11.949 0.175 1.786 1.00 81.38 100 TRP A N 1
ATOM 799 C CA . TRP A 1 100 ? -11.607 1.445 1.126 1.00 81.38 100 TRP A CA 1
ATOM 800 C C . TRP A 1 100 ? -11.386 2.643 2.074 1.00 81.38 100 TRP A C 1
ATOM 802 O O . TRP A 1 100 ? -11.247 3.779 1.615 1.00 81.38 100 TRP A O 1
ATOM 812 N N . LEU A 1 101 ? -11.253 2.413 3.386 1.00 79.88 101 LEU A N 1
ATOM 813 C CA . LEU A 1 101 ? -10.902 3.426 4.391 1.00 79.88 101 LEU A CA 1
ATOM 814 C C . LEU A 1 101 ? -9.389 3.695 4.400 1.00 79.88 101 LEU A C 1
ATOM 816 O O . LEU A 1 101 ? -8.692 3.510 5.403 1.00 79.88 101 LEU A O 1
ATOM 820 N N . LEU A 1 102 ? -8.882 4.119 3.242 1.00 76.31 102 LEU A N 1
ATOM 821 C CA . LEU A 1 102 ? -7.457 4.320 2.969 1.00 76.31 102 LEU A CA 1
ATOM 822 C C . LEU A 1 102 ? -6.941 5.683 3.437 1.00 76.31 102 LEU A C 1
ATOM 824 O O . LEU A 1 102 ? -5.734 5.890 3.523 1.00 76.31 102 LEU A O 1
ATOM 828 N N . ASN A 1 103 ? -7.853 6.604 3.750 1.00 71.62 103 ASN A N 1
ATOM 829 C CA . ASN A 1 103 ? -7.499 7.922 4.247 1.00 71.62 103 ASN A CA 1
ATOM 830 C C . ASN A 1 103 ? -7.066 7.805 5.717 1.00 71.62 103 ASN A C 1
ATOM 832 O O . ASN A 1 103 ? -7.851 7.423 6.595 1.00 71.62 103 ASN A O 1
ATOM 836 N N . VAL A 1 104 ? -5.801 8.114 5.975 1.00 65.44 104 VAL A N 1
ATOM 837 C CA . VAL A 1 104 ? -5.284 8.369 7.318 1.00 65.44 104 VAL A CA 1
ATOM 838 C C . VAL A 1 104 ? -4.893 9.840 7.307 1.00 65.44 104 VAL A C 1
ATOM 840 O O . VAL A 1 104 ? -3.992 10.199 6.543 1.00 65.44 104 VAL A O 1
ATOM 843 N N . PRO A 1 105 ? -5.613 10.710 8.036 1.00 60.41 105 PRO A N 1
ATOM 844 C CA . PRO A 1 105 ? -5.258 12.119 8.082 1.00 60.41 105 PRO A CA 1
ATOM 845 C C . PRO A 1 105 ? -3.821 12.249 8.588 1.00 60.41 105 PRO A C 1
ATOM 847 O O . PRO A 1 105 ? -3.390 11.491 9.452 1.00 60.41 105 PRO A O 1
ATOM 850 N N . SER A 1 106 ? -3.074 13.210 8.048 1.00 55.19 106 SER A N 1
ATOM 851 C CA . SER A 1 106 ? -1.678 13.462 8.432 1.00 55.19 106 SER A CA 1
ATOM 852 C C . SER A 1 106 ? -1.496 13.696 9.938 1.00 55.19 106 SER A C 1
ATOM 854 O O . SER A 1 106 ? -0.412 13.476 10.457 1.00 55.19 106 SER A O 1
ATOM 856 N N . GLU A 1 107 ? -2.564 14.103 10.625 1.00 54.31 107 GLU A N 1
ATOM 857 C CA . GLU A 1 107 ? -2.647 14.302 12.078 1.00 54.31 107 GLU A CA 1
ATOM 858 C C . GLU A 1 107 ? -2.569 12.985 12.875 1.00 54.31 107 GLU A C 1
ATOM 860 O O . GLU A 1 107 ? -2.086 12.975 14.000 1.00 54.31 107 GLU A O 1
ATOM 865 N N . ASP A 1 108 ? -2.988 11.856 12.293 1.00 54.62 108 ASP A N 1
ATOM 866 C CA . ASP A 1 108 ? -2.852 10.521 12.901 1.00 54.62 108 ASP A CA 1
ATOM 867 C C . ASP A 1 108 ? -1.442 9.921 12.691 1.00 54.62 108 ASP A C 1
ATOM 869 O O . ASP A 1 108 ? -1.157 8.815 13.160 1.00 54.62 108 ASP A O 1
ATOM 873 N N . LEU A 1 109 ? -0.578 10.607 11.930 1.00 55.06 109 LEU A N 1
ATOM 874 C CA . LEU A 1 109 ? 0.780 10.179 11.566 1.00 55.06 109 LEU A CA 1
ATOM 875 C C . LEU A 1 109 ? 1.878 10.898 12.381 1.00 55.06 109 LEU A C 1
ATOM 877 O O . LEU A 1 109 ? 3.057 10.734 12.052 1.00 55.06 109 LEU A O 1
ATOM 881 N N . GLU A 1 110 ? 1.505 11.667 13.414 1.00 46.34 110 GLU A N 1
ATOM 882 C CA . GLU A 1 110 ? 2.414 12.338 14.368 1.00 46.34 110 GLU A CA 1
ATOM 883 C C . GLU A 1 110 ? 2.800 11.472 15.581 1.00 46.34 110 GLU A C 1
ATOM 885 O O . GLU A 1 110 ? 1.946 10.725 16.114 1.00 46.34 110 GLU A O 1
#